Protein AF-A0A6S7FQY7-F1 (afdb_monomer)

Secondary structure (DSSP, 8-state):
-HHHHHHHHTT-SSS-------EEEEEE---TTTTHHHHHHIIIIIHHHHHHHHHHTT-EEEEEETT-

Nearest PDB structures (foldseek):
  6kvo-assembly1_A  TM=4.646E-01  e=2.525E+00  Nicotiana tabacum
  3jsb-assembly1_A-2  TM=4.579E-01  e=5.054E+00  Lymphocytic choriomeningitis virus (strain Armstrong)
  5lts-assembly1_A  TM=4.517E-01  e=6.671E+00  Mammarenavirus choriomeningitidis

Organism: Paramuricea clavata (NCBI:txid317549)

pLDDT: mean 84.45, std 10.36, range [57.38, 96.62]

Radius of gyration: 18.09 Å; Cα contacts (8 Å, |Δi|>4): 46; chains: 1; bounding box: 28×29×44 Å

Foldseek 3Di:
DVVLVVCVVVPPPVRDDPPPQLEDEDEDDDDDPPCPPVVVCCVPPPQVVVQVVSVVVVHHYYYDYVVD

Solvent-accessible surface area (backbone atoms only — not comparable to full-atom values): 4294 Å² total; per-residue (Å²): 113,70,68,62,53,49,44,46,74,74,66,42,81,82,64,84,74,81,82,83,71,48,63,51,74,48,75,60,86,78,67,86,72,88,46,51,68,60,52,51,45,38,64,74,56,46,47,59,52,51,38,51,54,30,46,77,73,69,24,47,61,45,80,48,41,92,89,111

Mean predicted aligned error: 8.39 Å

Structure (mmCIF, N/CA/C/O backbone):
data_AF-A0A6S7FQY7-F1
#
_entry.id   AF-A0A6S7FQY7-F1
#
loop_
_atom_site.group_PDB
_atom_site.id
_atom_site.type_symbol
_atom_site.label_atom_id
_atom_site.label_alt_id
_atom_site.label_comp_id
_atom_site.label_asym_id
_atom_site.label_entity_id
_atom_site.label_seq_id
_atom_site.pdbx_PDB_ins_code
_atom_site.Cartn_x
_atom_site.Cartn_y
_atom_site.Cartn_z
_atom_site.occupancy
_atom_site.B_iso_or_equiv
_atom_site.auth_seq_id
_atom_site.auth_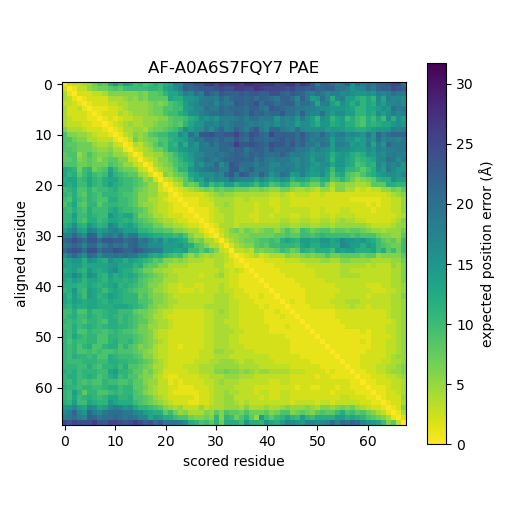comp_id
_atom_site.auth_asym_id
_atom_site.auth_atom_id
_atom_site.pdbx_PDB_model_num
ATOM 1 N N . MET A 1 1 ? -9.608 6.524 27.824 1.00 57.38 1 MET A N 1
ATOM 2 C CA . MET A 1 1 ? -8.981 7.048 26.581 1.00 57.38 1 MET A CA 1
ATOM 3 C C . MET A 1 1 ? -9.110 8.569 26.503 1.00 57.38 1 MET A C 1
ATOM 5 O O . MET A 1 1 ? -8.098 9.224 26.299 1.00 57.38 1 MET A O 1
ATOM 9 N N . ALA A 1 2 ? -10.303 9.124 26.762 1.00 66.75 2 ALA A N 1
ATOM 10 C CA . ALA A 1 2 ? -10.571 10.567 26.752 1.00 66.75 2 ALA A CA 1
ATOM 11 C C . ALA A 1 2 ? -9.695 11.402 27.712 1.00 66.75 2 ALA A C 1
ATOM 13 O O . ALA A 1 2 ? -9.143 12.407 27.283 1.00 66.75 2 ALA A O 1
ATOM 14 N N . GLU A 1 3 ? -9.491 10.977 28.966 1.00 72.81 3 GLU A N 1
ATOM 15 C CA . GLU A 1 3 ? -8.662 11.730 29.934 1.00 72.81 3 GLU A CA 1
ATOM 16 C C . GLU A 1 3 ? -7.185 11.828 29.535 1.00 72.81 3 GLU A C 1
ATOM 18 O O . GLU A 1 3 ? -6.589 12.896 29.621 1.00 72.81 3 GLU A O 1
ATOM 23 N N . ARG A 1 4 ? -6.611 10.740 29.009 1.00 73.31 4 ARG A N 1
ATOM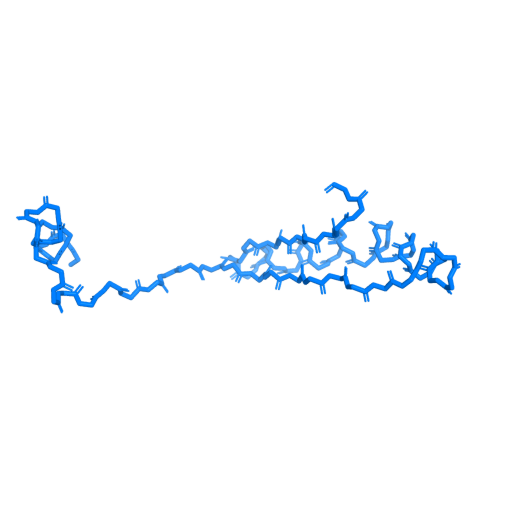 24 C CA . ARG A 1 4 ? -5.222 10.720 28.517 1.00 73.31 4 ARG A CA 1
ATOM 25 C C . ARG A 1 4 ? -5.039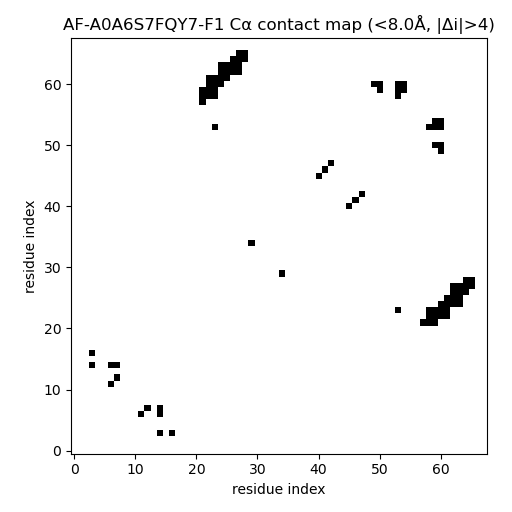 11.619 27.299 1.00 73.31 4 ARG A C 1
ATOM 27 O O . ARG A 1 4 ? -4.041 12.316 27.202 1.00 73.31 4 ARG A O 1
ATOM 34 N N . MET A 1 5 ? -6.015 11.628 26.390 1.00 75.06 5 MET A N 1
ATOM 35 C CA . MET A 1 5 ? -6.010 12.529 25.234 1.00 75.06 5 MET A CA 1
ATOM 36 C C . MET A 1 5 ? -6.127 13.989 25.674 1.00 75.06 5 MET A C 1
ATOM 38 O O . MET A 1 5 ? -5.454 14.846 25.116 1.00 75.06 5 MET A O 1
ATOM 42 N N . LYS A 1 6 ? -6.917 14.263 26.719 1.00 81.38 6 LYS A N 1
ATOM 43 C CA . LYS A 1 6 ? -6.993 15.582 27.348 1.00 81.38 6 LYS A CA 1
ATOM 44 C C . LYS A 1 6 ? -5.624 16.009 27.885 1.00 81.38 6 LYS A C 1
ATOM 46 O O . LYS A 1 6 ? -5.182 17.088 27.521 1.00 81.38 6 LYS A O 1
ATOM 51 N N . ALA A 1 7 ? -4.932 15.165 28.652 1.00 81.62 7 ALA A N 1
ATOM 52 C CA . ALA A 1 7 ? -3.599 15.471 29.188 1.00 81.62 7 ALA A CA 1
ATOM 53 C C . ALA A 1 7 ? -2.572 15.792 28.084 1.00 81.62 7 ALA A C 1
ATOM 55 O O . ALA A 1 7 ? -1.891 16.813 28.153 1.00 81.62 7 ALA A O 1
ATOM 56 N N . VAL A 1 8 ? -2.542 14.989 27.014 1.00 83.38 8 VAL A N 1
ATOM 57 C CA . VAL A 1 8 ? -1.667 15.221 25.849 1.00 83.38 8 VAL A CA 1
ATOM 58 C C . VAL A 1 8 ? -1.993 16.550 25.158 1.00 83.38 8 VAL A C 1
ATOM 60 O O . VAL A 1 8 ? -1.090 17.322 24.852 1.00 83.38 8 VAL A O 1
ATOM 63 N N . LEU A 1 9 ? -3.280 16.859 24.954 1.00 84.50 9 LEU A N 1
ATOM 64 C CA . LEU A 1 9 ? -3.718 18.130 24.361 1.00 84.50 9 LEU A CA 1
ATOM 65 C C . LEU A 1 9 ? -3.431 19.348 25.258 1.00 84.50 9 LEU A C 1
ATOM 67 O O . LEU A 1 9 ? -3.333 20.458 24.747 1.00 84.50 9 LEU A O 1
ATOM 71 N N . HIS A 1 10 ? -3.276 19.150 26.572 1.00 87.81 10 HIS A N 1
ATOM 72 C CA . HIS A 1 10 ? -2.865 20.189 27.528 1.00 87.81 10 HIS A CA 1
ATOM 73 C C . HIS A 1 10 ? -1.334 20.311 27.658 1.00 87.81 10 HIS A C 1
ATOM 75 O O . HIS A 1 10 ? -0.856 21.076 28.491 1.00 87.81 10 HIS A O 1
ATOM 81 N N . GLY A 1 11 ? -0.561 19.597 26.830 1.00 82.25 11 GLY A N 1
ATOM 82 C CA . GLY A 1 11 ? 0.895 19.743 26.753 1.00 82.25 11 GLY A CA 1
ATOM 83 C C . GLY A 1 11 ? 1.694 18.763 27.610 1.00 82.25 11 GLY A C 1
ATOM 84 O O . GLY A 1 11 ? 2.911 18.911 27.715 1.00 82.25 11 GLY A O 1
ATOM 85 N N . ASP A 1 12 ? 1.058 17.747 28.197 1.00 83.94 12 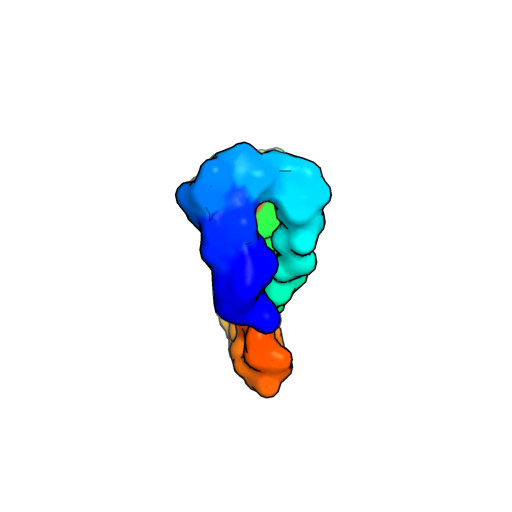ASP A N 1
ATOM 86 C CA . ASP A 1 12 ? 1.787 16.686 28.889 1.00 83.94 12 ASP A CA 1
ATOM 87 C C . ASP A 1 12 ? 2.467 15.743 27.880 1.00 83.94 12 ASP A C 1
ATOM 89 O O . ASP A 1 12 ? 1.841 14.876 27.264 1.00 83.94 12 ASP A O 1
ATOM 93 N N . THR A 1 13 ? 3.779 15.920 27.720 1.00 79.94 13 THR A N 1
ATOM 94 C CA . THR A 1 13 ? 4.637 15.118 26.834 1.00 79.94 13 THR A CA 1
ATOM 95 C C . THR A 1 13 ? 5.065 13.782 27.446 1.00 79.94 13 THR A C 1
ATOM 97 O O . THR A 1 13 ? 5.568 12.916 26.730 1.00 79.94 13 THR A O 1
ATOM 100 N N . MET A 1 14 ? 4.836 13.571 28.747 1.00 81.75 14 MET A N 1
ATOM 101 C CA . MET A 1 14 ? 5.217 12.339 29.448 1.00 81.75 14 MET A CA 1
ATOM 102 C C . MET A 1 14 ? 4.157 11.241 29.298 1.00 81.75 14 MET A C 1
ATOM 104 O O . MET A 1 14 ? 4.438 10.051 29.488 1.00 81.75 14 MET A O 1
ATOM 108 N N . THR A 1 15 ? 2.936 11.610 28.904 1.00 79.12 15 THR A N 1
ATOM 109 C CA . THR A 1 15 ? 1.850 10.663 28.662 1.00 79.12 15 THR A CA 1
ATOM 110 C C . THR A 1 15 ? 2.102 9.847 27.384 1.00 79.12 15 THR A C 1
ATOM 112 O O . THR A 1 15 ? 1.947 10.316 26.256 1.00 79.12 15 THR A O 1
ATOM 115 N N . LYS A 1 16 ? 2.432 8.557 27.544 1.00 72.50 16 LYS A N 1
ATOM 116 C CA . 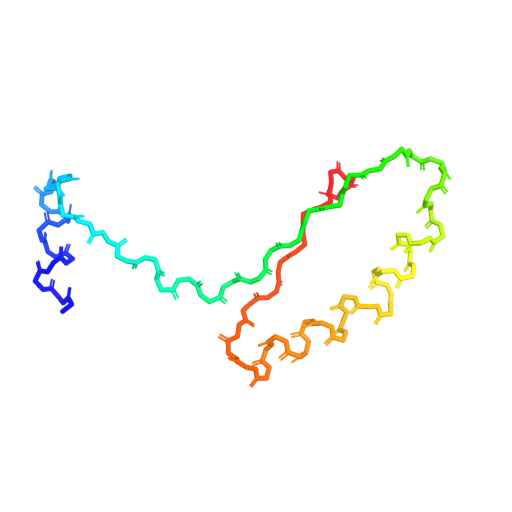LYS A 1 16 ? 2.573 7.619 26.415 1.00 72.50 16 LYS A CA 1
ATOM 117 C C . LYS A 1 16 ? 1.237 7.441 25.690 1.00 72.50 16 LYS A C 1
ATOM 119 O O . LYS A 1 16 ? 0.262 6.974 26.282 1.00 72.50 16 LYS A O 1
ATOM 124 N N . CYS A 1 17 ? 1.209 7.743 24.397 1.00 67.81 17 CYS A N 1
ATOM 125 C CA . CYS A 1 17 ? 0.076 7.508 23.504 1.00 67.81 17 CYS A CA 1
ATOM 126 C C . CYS A 1 17 ? 0.286 6.164 22.788 1.00 67.81 17 CYS A C 1
ATOM 128 O O . CYS A 1 17 ? 1.181 6.083 21.947 1.00 67.81 17 CYS A O 1
ATOM 130 N N . PRO A 1 18 ? -0.459 5.087 23.098 1.00 68.94 18 PRO A N 1
ATOM 131 C CA . PRO A 1 18 ? -0.335 3.856 22.334 1.00 68.94 18 PRO A CA 1
ATOM 132 C C . PRO A 1 18 ? -0.826 4.135 20.915 1.00 68.94 18 PRO A C 1
ATOM 134 O O . PRO A 1 18 ? -1.964 4.567 20.725 1.00 68.94 18 PRO A O 1
ATOM 137 N N . SER A 1 19 ? 0.030 3.908 19.921 1.00 68.50 19 SER A N 1
ATOM 138 C CA . SER A 1 19 ? -0.385 3.981 18.529 1.00 68.50 19 SER A CA 1
ATOM 139 C C . SER A 1 19 ? -1.318 2.803 18.256 1.00 68.50 19 SER A C 1
ATOM 141 O O . SER A 1 19 ? -0.913 1.652 18.137 1.00 68.50 19 SER A O 1
ATOM 143 N N . ASN A 1 20 ? -2.612 3.084 18.151 1.00 74.44 20 ASN A N 1
ATOM 144 C CA . ASN A 1 20 ? -3.609 2.130 17.664 1.00 74.44 20 ASN A CA 1
ATOM 145 C C . ASN A 1 20 ? -3.612 2.057 16.125 1.00 74.44 20 ASN A C 1
ATOM 147 O O . ASN A 1 20 ? -4.606 1.645 15.527 1.00 74.44 20 ASN A O 1
ATOM 151 N N . ALA A 1 21 ? -2.519 2.485 15.487 1.00 77.06 21 ALA A N 1
ATOM 152 C CA . ALA A 1 21 ? -2.379 2.525 14.046 1.00 77.06 21 ALA A CA 1
ATOM 153 C C . ALA A 1 21 ? -2.401 1.094 13.498 1.00 77.06 21 ALA A C 1
ATOM 155 O O . ALA A 1 21 ? -1.414 0.364 13.561 1.00 77.06 21 ALA A O 1
ATOM 156 N N . LYS A 1 22 ? -3.542 0.690 12.939 1.00 89.75 22 LYS A N 1
ATOM 157 C CA . LYS A 1 22 ? -3.687 -0.573 12.213 1.00 89.75 22 LYS A CA 1
ATOM 158 C C . LYS A 1 22 ? -3.198 -0.383 10.782 1.00 89.75 22 LYS A C 1
ATOM 160 O O . LYS A 1 22 ? -3.987 -0.438 9.849 1.00 89.75 22 LYS A O 1
ATOM 165 N N . ILE A 1 23 ? -1.910 -0.099 10.611 1.00 93.44 23 ILE A N 1
ATOM 166 C CA . ILE A 1 23 ? -1.316 0.186 9.302 1.00 93.44 23 ILE A CA 1
ATOM 167 C C . ILE A 1 23 ? -0.184 -0.803 9.046 1.00 93.44 23 ILE A C 1
ATOM 169 O O . ILE A 1 23 ? 0.743 -0.917 9.843 1.00 93.44 23 ILE A O 1
ATOM 173 N N . VAL A 1 24 ? -0.247 -1.491 7.911 1.00 93.50 24 VAL A N 1
ATOM 174 C CA . VAL A 1 24 ? 0.855 -2.273 7.354 1.00 93.50 24 VAL A CA 1
ATOM 175 C C . VAL A 1 24 ? 1.475 -1.437 6.246 1.00 93.50 24 VAL A C 1
ATOM 177 O O . VAL A 1 24 ? 0.847 -1.202 5.213 1.00 93.50 24 VAL A O 1
ATOM 180 N N . ARG A 1 25 ? 2.699 -0.959 6.474 1.00 93.69 25 ARG A N 1
ATOM 181 C CA . ARG A 1 25 ? 3.435 -0.145 5.507 1.00 93.69 25 ARG A CA 1
ATOM 182 C C . ARG A 1 25 ? 4.624 -0.923 4.971 1.00 93.69 25 ARG A C 1
ATOM 184 O O . ARG A 1 25 ? 5.432 -1.413 5.754 1.00 93.69 25 ARG A O 1
ATOM 191 N N . ILE A 1 26 ? 4.731 -1.001 3.650 1.00 91.69 26 ILE A N 1
ATOM 192 C CA . ILE A 1 26 ? 5.890 -1.581 2.973 1.00 91.69 26 ILE A CA 1
ATOM 193 C C . ILE A 1 26 ? 6.697 -0.487 2.283 1.00 91.69 26 ILE A C 1
ATOM 195 O O . ILE A 1 26 ? 6.137 0.460 1.728 1.00 91.69 26 ILE A O 1
ATOM 199 N N . PHE A 1 27 ? 8.015 -0.634 2.336 1.00 91.25 27 PHE A N 1
ATOM 200 C CA . PHE A 1 27 ? 8.960 0.237 1.661 1.00 91.25 27 PHE A CA 1
ATOM 201 C C . PHE A 1 27 ? 9.765 -0.588 0.666 1.00 91.25 27 PHE A C 1
ATOM 203 O O . PHE A 1 27 ? 10.388 -1.579 1.052 1.00 91.25 27 PHE A O 1
ATOM 210 N N . THR A 1 28 ? 9.747 -0.184 -0.601 1.00 86.19 28 THR A N 1
ATOM 211 C CA . THR A 1 28 ? 10.471 -0.887 -1.663 1.00 86.19 28 THR A CA 1
ATOM 212 C C . THR A 1 28 ? 11.662 -0.045 -2.105 1.00 86.19 28 THR A C 1
ATOM 214 O O . THR A 1 28 ? 11.490 1.016 -2.702 1.00 86.19 28 THR A O 1
ATOM 217 N N . SER A 1 29 ? 12.876 -0.534 -1.841 1.00 84.88 29 SER A N 1
ATOM 218 C CA . SER A 1 29 ? 14.126 0.066 -2.320 1.00 84.88 29 SER A CA 1
ATOM 219 C C . SER A 1 29 ? 14.799 -0.868 -3.315 1.00 84.88 29 SER A C 1
ATOM 221 O O . SER A 1 29 ? 15.052 -2.029 -2.998 1.00 84.88 29 SER A O 1
ATOM 223 N N . SER A 1 30 ? 15.070 -0.378 -4.523 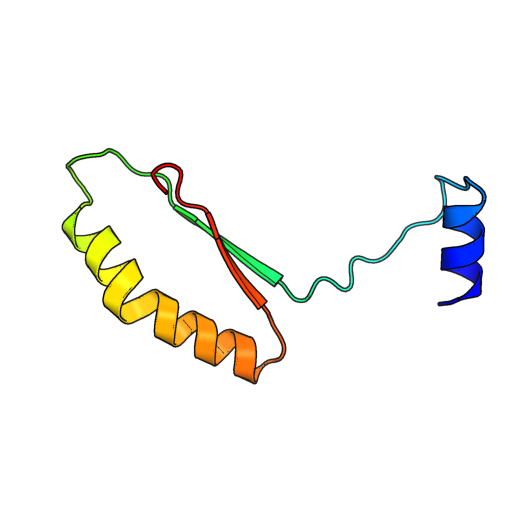1.00 76.50 30 SER A N 1
ATOM 224 C CA . SER A 1 30 ? 15.833 -1.119 -5.526 1.00 76.50 30 SER A CA 1
ATOM 225 C C . SER A 1 30 ? 16.387 -0.200 -6.611 1.00 76.50 30 SER A C 1
ATOM 227 O O . SER A 1 30 ? 15.885 0.908 -6.823 1.00 76.50 30 SER A O 1
ATOM 229 N N . THR A 1 31 ? 17.409 -0.680 -7.323 1.00 75.19 31 THR A N 1
ATOM 230 C CA . THR A 1 31 ? 17.961 -0.006 -8.500 1.00 75.19 31 THR A CA 1
ATOM 231 C C . THR A 1 31 ? 16.946 0.027 -9.641 1.00 75.19 31 THR A C 1
ATOM 233 O O . T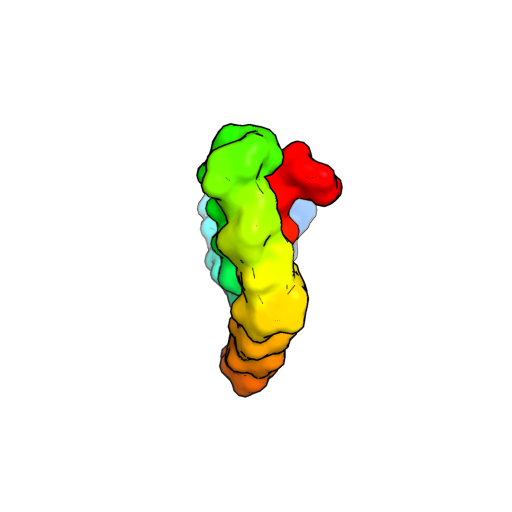HR A 1 31 ? 15.997 -0.761 -9.736 1.00 75.19 31 THR A O 1
ATOM 236 N N . PHE A 1 32 ? 17.131 1.013 -10.511 1.00 64.50 32 PHE A N 1
ATOM 237 C CA . PHE A 1 32 ? 16.117 1.455 -11.447 1.00 64.50 32 PHE A CA 1
ATOM 238 C C . PHE A 1 32 ? 15.813 0.491 -12.603 1.00 64.50 32 PHE A C 1
ATOM 240 O O . PHE A 1 32 ? 14.697 0.517 -13.130 1.00 64.50 32 PHE A O 1
ATOM 247 N N . THR A 1 33 ? 16.783 -0.316 -13.008 1.00 69.31 33 THR A N 1
ATOM 248 C CA . THR A 1 33 ? 16.719 -1.183 -14.190 1.00 69.31 33 THR A CA 1
ATOM 249 C C . THR A 1 33 ? 16.548 -2.649 -13.826 1.00 69.31 33 THR A C 1
ATOM 251 O O . THR A 1 33 ? 15.784 -3.338 -14.494 1.00 69.31 33 THR A O 1
ATOM 254 N N . ASP A 1 34 ? 17.166 -3.098 -12.734 1.00 74.25 34 ASP A N 1
ATOM 255 C CA . ASP A 1 34 ? 17.267 -4.530 -12.426 1.00 74.25 34 ASP A CA 1
ATOM 256 C C . ASP A 1 34 ? 15.943 -5.156 -11.991 1.00 74.25 34 ASP A C 1
ATOM 258 O O . ASP A 1 34 ? 15.767 -6.357 -12.126 1.00 74.25 34 ASP A O 1
ATOM 262 N N . THR A 1 35 ? 15.008 -4.352 -11.470 1.00 83.00 35 THR A N 1
ATOM 263 C CA . THR A 1 35 ? 13.790 -4.863 -10.805 1.00 83.00 35 THR A CA 1
ATOM 264 C C . THR A 1 35 ? 12.486 -4.330 -11.399 1.00 83.00 35 THR A C 1
ATOM 266 O O . THR A 1 35 ? 11.449 -4.238 -10.732 1.00 83.00 35 THR A O 1
ATOM 269 N N . LYS A 1 36 ? 12.525 -3.887 -12.663 1.00 83.62 36 LYS A N 1
ATOM 270 C CA . LYS A 1 36 ? 11.354 -3.293 -13.329 1.00 83.62 36 LYS A CA 1
ATOM 271 C C . LYS A 1 36 ? 10.194 -4.289 -13.421 1.00 83.62 36 LYS A C 1
ATOM 273 O O . LYS A 1 36 ? 9.046 -3.914 -13.180 1.00 83.62 36 LYS A O 1
ATOM 278 N N . HIS A 1 37 ? 10.479 -5.542 -13.767 1.00 88.88 37 HIS A N 1
ATOM 279 C CA . HIS A 1 37 ? 9.454 -6.566 -13.971 1.00 88.88 37 HIS A CA 1
ATOM 280 C C . HIS A 1 37 ? 8.807 -6.993 -12.651 1.00 88.88 37 HIS A C 1
ATOM 282 O O . HIS A 1 37 ? 7.582 -7.073 -12.557 1.00 88.88 37 HIS A O 1
ATOM 288 N N . GLU A 1 38 ? 9.615 -7.172 -11.614 1.00 89.06 38 GLU A N 1
ATOM 289 C CA . GLU A 1 38 ? 9.215 -7.526 -10.257 1.00 89.06 38 GLU A CA 1
ATOM 290 C C . GLU A 1 38 ? 8.348 -6.423 -9.657 1.00 89.06 38 GLU A C 1
ATOM 292 O O . GLU A 1 38 ? 7.266 -6.696 -9.141 1.00 89.06 38 GLU A O 1
ATOM 297 N N . ARG A 1 39 ? 8.763 -5.158 -9.794 1.00 87.88 39 ARG A N 1
ATOM 298 C CA . ARG A 1 39 ? 7.986 -4.010 -9.310 1.00 87.88 39 ARG A CA 1
ATOM 299 C C . ARG A 1 39 ? 6.640 -3.897 -10.026 1.00 87.88 39 ARG A C 1
ATOM 301 O O . ARG A 1 39 ? 5.615 -3.695 -9.376 1.00 87.88 39 ARG A O 1
ATOM 308 N N . ASN A 1 40 ? 6.612 -4.091 -11.343 1.00 88.06 40 ASN A N 1
ATOM 309 C CA . ASN A 1 40 ? 5.357 -4.110 -12.095 1.00 88.06 40 ASN A CA 1
ATOM 310 C C . ASN A 1 40 ? 4.441 -5.253 -11.636 1.00 88.06 40 ASN A C 1
ATOM 312 O O . ASN A 1 40 ? 3.234 -5.051 -11.484 1.00 88.06 40 ASN A O 1
ATOM 316 N N . ALA A 1 41 ? 4.992 -6.440 -11.372 1.00 91.75 41 ALA A N 1
ATOM 317 C CA . ALA A 1 41 ? 4.231 -7.563 -10.833 1.00 91.75 41 ALA A CA 1
ATOM 318 C C . ALA A 1 41 ? 3.696 -7.267 -9.421 1.00 91.75 41 ALA A C 1
ATOM 320 O O . ALA A 1 41 ? 2.536 -7.567 -9.129 1.00 91.75 41 ALA A O 1
ATOM 321 N N . LEU A 1 42 ? 4.495 -6.616 -8.570 1.00 90.69 42 LEU A N 1
ATOM 322 C CA . LEU A 1 42 ? 4.071 -6.175 -7.245 1.00 90.69 42 LEU A CA 1
ATOM 323 C C . LEU A 1 42 ? 2.880 -5.214 -7.334 1.00 90.69 42 LEU A C 1
ATOM 325 O O . LEU A 1 42 ? 1.856 -5.471 -6.705 1.00 90.69 42 LEU A O 1
ATOM 329 N N . MET A 1 43 ? 2.960 -4.172 -8.167 1.00 88.94 43 MET A N 1
ATOM 330 C CA . MET A 1 43 ? 1.877 -3.192 -8.312 1.00 88.94 43 MET A CA 1
ATOM 331 C C . MET A 1 43 ? 0.601 -3.778 -8.922 1.00 88.94 43 MET A C 1
ATOM 333 O O . MET A 1 43 ? -0.497 -3.481 -8.455 1.00 88.94 43 MET A O 1
ATOM 337 N N . THR A 1 44 ? 0.730 -4.600 -9.965 1.00 92.25 44 THR A N 1
ATOM 338 C CA . THR A 1 44 ? -0.429 -5.079 -10.737 1.00 92.25 44 THR A CA 1
ATOM 339 C C . THR A 1 44 ? -1.098 -6.307 -10.130 1.00 92.25 44 THR A C 1
ATOM 341 O O . THR A 1 44 ? -2.305 -6.476 -10.289 1.00 92.25 44 THR A O 1
ATOM 344 N N . ARG A 1 45 ? -0.343 -7.167 -9.433 1.00 94.56 45 ARG A N 1
ATOM 345 C CA . ARG A 1 45 ? -0.847 -8.453 -8.922 1.00 94.56 45 ARG A CA 1
ATOM 346 C C . ARG A 1 45 ? -0.861 -8.513 -7.401 1.00 94.56 45 ARG A C 1
ATOM 348 O O . ARG A 1 45 ? -1.883 -8.869 -6.823 1.00 94.56 45 ARG A O 1
ATOM 355 N N . VAL A 1 46 ? 0.245 -8.157 -6.747 1.00 94.56 46 VAL A N 1
ATOM 356 C CA . VAL A 1 46 ? 0.445 -8.445 -5.313 1.00 94.56 46 VAL A CA 1
ATOM 357 C C . VAL A 1 46 ? -0.188 -7.386 -4.406 1.00 94.56 46 VAL A C 1
ATOM 359 O O . VAL A 1 46 ? -0.942 -7.726 -3.497 1.00 94.56 46 VAL A O 1
ATOM 362 N N . TYR A 1 47 ? 0.066 -6.098 -4.645 1.00 94.06 47 TYR A N 1
ATOM 363 C CA . TYR A 1 47 ? -0.443 -5.005 -3.808 1.00 94.06 47 TYR A CA 1
ATOM 364 C C . TYR A 1 47 ? -1.974 -4.941 -3.737 1.00 94.06 47 TYR A C 1
ATOM 366 O O . TYR A 1 47 ? -2.485 -4.720 -2.638 1.00 94.06 47 TYR A O 1
ATOM 374 N N . PRO A 1 48 ? -2.739 -5.181 -4.822 1.00 95.00 48 PRO A N 1
ATOM 375 C CA . PRO A 1 48 ? -4.195 -5.245 -4.734 1.00 95.00 48 PRO A CA 1
ATOM 376 C C . PRO A 1 48 ? -4.679 -6.356 -3.796 1.00 95.00 48 PRO A C 1
ATOM 378 O O . PRO A 1 48 ? -5.570 -6.124 -2.977 1.00 95.00 48 PRO A O 1
ATOM 381 N N . GLN A 1 49 ? -4.059 -7.538 -3.864 1.00 96.50 49 GLN A N 1
ATOM 382 C CA . GLN A 1 49 ? -4.407 -8.681 -3.015 1.00 96.50 49 GLN A CA 1
ATOM 383 C C . GLN A 1 49 ? -4.053 -8.415 -1.549 1.00 96.50 49 GLN A C 1
ATOM 385 O O . GLN A 1 49 ? -4.885 -8.624 -0.667 1.00 96.50 49 GLN A O 1
ATOM 390 N N . LEU A 1 50 ? -2.861 -7.871 -1.282 1.00 95.56 50 LEU A N 1
ATOM 391 C CA . LEU A 1 50 ? -2.453 -7.473 0.068 1.00 95.56 50 LEU A CA 1
ATOM 392 C C . LEU A 1 50 ? -3.364 -6.388 0.638 1.00 95.56 50 LEU A C 1
ATOM 394 O O . LEU A 1 50 ? -3.777 -6.478 1.791 1.00 95.56 50 LEU A O 1
ATOM 398 N N . LYS A 1 51 ? -3.751 -5.398 -0.171 1.00 95.25 51 LYS A N 1
ATOM 399 C CA . LYS A 1 51 ? -4.683 -4.347 0.246 1.00 95.25 51 LYS A CA 1
ATOM 400 C C . LYS A 1 51 ? -6.043 -4.921 0.634 1.00 95.25 51 LYS A C 1
ATOM 402 O O . LYS A 1 51 ? -6.586 -4.532 1.666 1.00 95.25 51 LYS A O 1
ATOM 407 N N . GLN A 1 52 ? -6.586 -5.853 -0.152 1.00 96.62 52 GLN A N 1
ATOM 408 C CA . GLN A 1 52 ? -7.843 -6.536 0.179 1.00 96.62 52 GLN A CA 1
ATOM 409 C C . GLN A 1 52 ? -7.712 -7.379 1.451 1.00 96.62 52 GLN A C 1
ATOM 411 O O . GLN A 1 52 ? -8.563 -7.295 2.337 1.00 96.62 52 GLN A O 1
ATOM 416 N N . PHE A 1 53 ? -6.621 -8.134 1.579 1.00 96.50 53 PHE A N 1
ATOM 417 C CA . PHE A 1 53 ? -6.347 -8.959 2.749 1.00 96.50 53 PHE A CA 1
ATOM 418 C C . PHE A 1 53 ? -6.217 -8.120 4.027 1.00 96.50 53 PHE A C 1
ATOM 420 O O . PHE A 1 53 ? -6.909 -8.385 5.010 1.00 96.50 53 PHE A O 1
ATOM 427 N N . CYS A 1 54 ? -5.407 -7.060 4.009 1.00 95.75 54 CYS A N 1
ATOM 428 C CA . CYS A 1 54 ? -5.272 -6.128 5.127 1.00 95.75 54 CYS A CA 1
ATOM 429 C C . CYS A 1 54 ? -6.617 -5.485 5.477 1.00 95.75 54 CYS A C 1
ATOM 431 O O . CYS A 1 54 ? -7.007 -5.501 6.647 1.00 95.75 54 CYS A O 1
ATOM 433 N N . LYS A 1 55 ? -7.377 -5.025 4.472 1.00 94.50 55 LYS A N 1
ATOM 434 C CA . LYS A 1 55 ? -8.705 -4.432 4.675 1.00 94.50 55 LYS A CA 1
ATOM 435 C C . LYS A 1 55 ? -9.668 -5.407 5.355 1.00 94.50 55 LYS A C 1
ATOM 437 O O . LYS A 1 55 ? -10.366 -5.003 6.280 1.00 94.50 55 LYS A O 1
ATOM 442 N N . SER A 1 56 ? -9.666 -6.685 4.962 1.00 96.50 56 SER A N 1
ATOM 443 C CA . SER A 1 56 ? -10.505 -7.724 5.589 1.00 96.50 56 SER A CA 1
ATOM 444 C C . SER A 1 56 ? -10.205 -7.924 7.079 1.00 96.50 56 SER A C 1
ATOM 446 O O . SER A 1 56 ? -11.087 -8.286 7.850 1.00 96.50 56 SER A O 1
ATOM 448 N N . LYS A 1 57 ? -8.971 -7.626 7.502 1.00 94.31 57 LYS A N 1
ATOM 449 C CA . LYS A 1 57 ? -8.518 -7.715 8.895 1.00 94.31 57 LYS A CA 1
ATOM 450 C C . LYS A 1 57 ? -8.591 -6.380 9.648 1.00 94.31 57 LYS A C 1
ATOM 452 O O . LYS A 1 57 ? -8.159 -6.302 10.796 1.00 94.31 57 LYS A O 1
ATOM 457 N N . GLY A 1 58 ? -9.124 -5.329 9.021 1.00 93.06 58 GLY A N 1
ATOM 458 C CA . GLY A 1 58 ? -9.213 -3.990 9.606 1.00 93.06 58 GLY A CA 1
ATOM 459 C C . GLY A 1 58 ? -7.879 -3.241 9.655 1.00 93.06 58 GLY A C 1
ATOM 460 O O . GLY A 1 58 ? -7.715 -2.364 10.502 1.00 93.06 58 GLY A O 1
ATOM 461 N N . TYR A 1 59 ? -6.936 -3.600 8.780 1.00 94.94 59 TYR A N 1
ATOM 462 C CA . TYR A 1 59 ? -5.675 -2.891 8.585 1.00 94.94 59 TYR A CA 1
ATOM 463 C C . TYR A 1 59 ? -5.700 -2.077 7.292 1.00 94.94 59 TYR A C 1
ATOM 465 O O . TYR A 1 59 ? -6.211 -2.515 6.261 1.00 94.94 59 TYR A O 1
ATOM 473 N N . GLU A 1 60 ? -5.080 -0.909 7.332 1.00 93.75 60 GLU A N 1
ATOM 474 C CA . GLU A 1 60 ? -4.741 -0.135 6.151 1.00 93.75 60 GLU A CA 1
ATOM 475 C C . GLU A 1 60 ? -3.415 -0.629 5.568 1.00 93.75 60 GLU A C 1
ATOM 477 O O . GLU A 1 60 ? -2.469 -0.911 6.303 1.00 93.75 60 GLU A O 1
ATOM 482 N N . PHE A 1 61 ? -3.342 -0.740 4.243 1.00 95.31 61 PHE A N 1
ATOM 483 C CA . PHE A 1 61 ? -2.124 -1.125 3.537 1.00 95.31 61 PHE A CA 1
ATOM 484 C C . PHE A 1 61 ? -1.561 0.081 2.791 1.00 95.31 61 PHE A C 1
ATOM 486 O O . PHE A 1 61 ? -2.252 0.663 1.951 1.00 95.31 61 PHE A O 1
ATOM 493 N N . GLN A 1 62 ? -0.315 0.439 3.092 1.00 94.25 62 GLN A N 1
ATOM 494 C CA . GLN A 1 62 ? 0.386 1.563 2.480 1.00 94.25 62 GLN A CA 1
ATOM 495 C C . GLN A 1 62 ? 1.672 1.086 1.812 1.00 94.25 62 GLN A C 1
ATOM 497 O O . GLN A 1 62 ? 2.434 0.307 2.385 1.00 94.25 62 GLN A O 1
ATOM 502 N N . VAL A 1 63 ? 1.932 1.596 0.614 1.00 91.94 63 VAL A N 1
ATOM 503 C CA . VAL A 1 63 ? 3.168 1.340 -0.124 1.00 91.94 63 VAL A CA 1
ATOM 504 C C . VAL A 1 63 ? 3.905 2.656 -0.263 1.00 91.94 63 VAL A C 1
ATOM 506 O O . VAL A 1 63 ? 3.318 3.639 -0.704 1.00 91.94 63 VAL A O 1
ATOM 509 N N . VAL A 1 64 ? 5.176 2.662 0.120 1.00 89.19 64 VAL A N 1
ATOM 510 C CA . VAL A 1 64 ? 6.095 3.766 -0.140 1.00 89.19 64 VAL A CA 1
ATOM 511 C C . VAL A 1 64 ? 7.155 3.245 -1.098 1.00 89.19 64 VAL A C 1
ATOM 513 O O . VAL A 1 64 ? 7.975 2.398 -0.744 1.00 89.19 64 VAL A O 1
ATOM 516 N N . ASP A 1 65 ? 7.103 3.730 -2.329 1.00 84.44 65 ASP A N 1
ATOM 517 C CA . ASP A 1 65 ? 8.098 3.454 -3.354 1.00 84.44 65 ASP A CA 1
ATOM 518 C C . ASP A 1 65 ? 8.749 4.788 -3.701 1.00 84.44 65 ASP A C 1
ATOM 520 O O . ASP A 1 65 ? 8.052 5.727 -4.066 1.00 84.44 65 ASP A O 1
ATOM 524 N N . MET A 1 66 ? 10.075 4.894 -3.573 1.00 70.38 66 MET A N 1
ATOM 525 C CA . MET A 1 66 ? 10.801 6.148 -3.839 1.00 70.38 66 MET A CA 1
ATOM 526 C C . MET A 1 66 ? 10.703 6.617 -5.299 1.00 70.38 66 MET A C 1
ATOM 528 O O . MET A 1 66 ? 11.253 7.656 -5.656 1.00 70.38 66 MET A O 1
ATOM 532 N N . ARG A 1 67 ? 10.047 5.835 -6.159 1.00 68.81 67 ARG A N 1
ATOM 533 C CA . ARG A 1 67 ? 9.798 6.154 -7.556 1.00 68.81 67 ARG A CA 1
ATOM 534 C C . ARG A 1 67 ? 8.393 6.670 -7.866 1.00 68.81 67 ARG A C 1
ATOM 536 O O . ARG A 1 67 ? 8.160 6.975 -9.036 1.00 68.81 67 ARG A O 1
ATOM 543 N N . TRP A 1 68 ? 7.492 6.727 -6.882 1.00 58.28 68 TRP A N 1
ATOM 544 C CA . TRP A 1 68 ? 6.128 7.249 -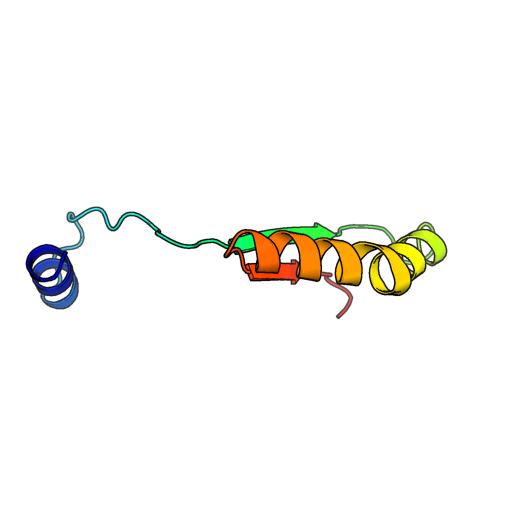7.018 1.00 58.28 68 TRP A CA 1
ATOM 545 C C . TRP A 1 68 ? 5.940 8.501 -6.163 1.00 58.28 68 TRP A C 1
ATOM 547 O O . TRP A 1 68 ? 6.229 8.434 -4.949 1.00 58.28 68 TRP A O 1
#

InterPro domains:
  IPR052752 NACHT and WD rep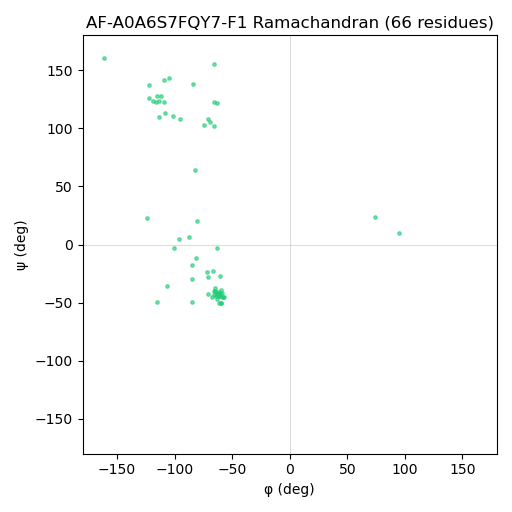eat domain-containing protein [PTHR19871] (1-68)

Sequence (68 aa):
MAERMKAVLHGDTMTKCPSNAKIVRIFTSSTFTDTKHERNALMTRVYPQLKQFCKSKGYEFQVVDMRW